Protein AF-A0A556VXH9-F1 (afdb_monomer)

Foldseek 3Di:
DPVVVVVVVVVVVVVVVVVVVVVVVVVVVVVVVVVVVVVVVVVVVVVVVVVVVVVVVVVVVVVVVVVVVVVVVVVCVVVVVVVVVVVLVVCVVVVNQAAAEPDVVVVCVVVVVVVPPPPDDCRDDDDDDPDPPRCPDPVNVVSSVVCVVCVVVVNNHYYDYDDD

Organism: Bagarius yarrelli (NCBI:txid175774)

Mean predicted aligned error: 14.9 Å

Structure (mmCIF, N/CA/C/O backbone):
data_AF-A0A556VXH9-F1
#
_entry.id   AF-A0A556VXH9-F1
#
loop_
_atom_site.group_PDB
_atom_site.id
_atom_site.type_symbol
_atom_site.label_atom_id
_atom_site.label_alt_id
_atom_site.label_comp_id
_atom_site.label_asym_id
_atom_site.label_entity_id
_atom_site.label_seq_id
_atom_site.pdbx_PDB_ins_code
_atom_site.Cartn_x
_atom_site.Cartn_y
_atom_site.Cartn_z
_atom_site.occupancy
_atom_site.B_iso_or_equiv
_atom_site.auth_seq_id
_atom_site.auth_comp_id
_atom_site.auth_asym_id
_atom_site.auth_atom_id
_atom_site.pdbx_PDB_model_num
ATOM 1 N N . MET A 1 1 ? 58.992 -7.259 -86.600 1.00 57.06 1 MET A N 1
ATOM 2 C CA . MET A 1 1 ? 58.166 -6.190 -85.983 1.00 57.06 1 MET A CA 1
ATOM 3 C C . MET A 1 1 ? 56.865 -6.705 -85.335 1.00 57.06 1 MET A C 1
ATOM 5 O O . MET A 1 1 ? 56.360 -6.060 -84.428 1.00 57.06 1 MET A O 1
ATOM 9 N N . THR A 1 2 ? 56.316 -7.855 -85.747 1.00 63.53 2 THR A N 1
ATOM 10 C CA . THR A 1 2 ? 54.976 -8.361 -85.364 1.00 63.53 2 THR A CA 1
ATOM 11 C C . THR A 1 2 ? 54.859 -8.963 -83.954 1.00 63.53 2 THR A C 1
ATOM 13 O O . THR A 1 2 ? 53.884 -8.678 -83.263 1.00 63.53 2 THR A O 1
ATOM 16 N N . ARG A 1 3 ? 55.863 -9.709 -83.464 1.00 65.31 3 ARG A N 1
ATOM 17 C CA . ARG A 1 3 ? 55.814 -10.360 -82.132 1.00 65.31 3 ARG A CA 1
ATOM 18 C C . ARG A 1 3 ? 55.676 -9.373 -80.962 1.00 65.31 3 ARG A C 1
ATOM 20 O O . ARG A 1 3 ? 54.921 -9.617 -80.029 1.00 65.31 3 ARG A O 1
ATOM 27 N N . HIS A 1 4 ? 56.341 -8.219 -81.041 1.00 69.31 4 HIS A N 1
ATOM 28 C CA . HIS A 1 4 ? 56.277 -7.185 -79.999 1.00 69.31 4 HIS A CA 1
ATOM 29 C C . HIS A 1 4 ? 54.887 -6.518 -79.915 1.00 69.31 4 HIS A C 1
ATOM 31 O O . HIS A 1 4 ? 54.431 -6.130 -78.838 1.00 69.31 4 HIS A O 1
ATOM 37 N N . ALA A 1 5 ? 54.173 -6.417 -81.043 1.00 72.81 5 ALA A N 1
ATOM 38 C CA . ALA A 1 5 ? 52.815 -5.879 -81.082 1.00 72.81 5 ALA A CA 1
ATOM 39 C C . ALA A 1 5 ? 51.783 -6.857 -80.489 1.00 72.81 5 ALA A C 1
ATOM 41 O O . ALA A 1 5 ? 50.877 -6.429 -79.773 1.00 72.81 5 ALA A O 1
ATOM 42 N N . GLU A 1 6 ? 51.928 -8.16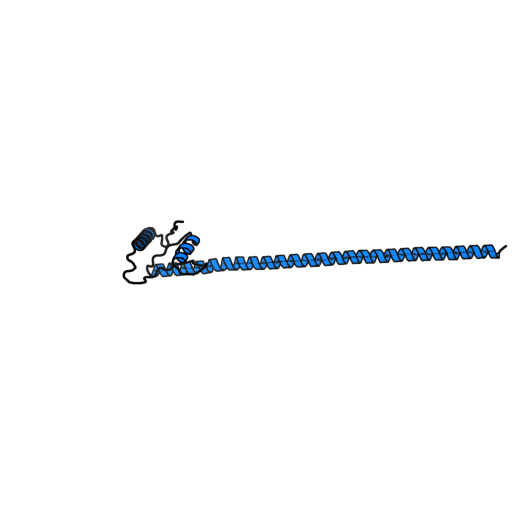1 -80.739 1.00 75.94 6 GLU A N 1
ATOM 43 C CA . GLU A 1 6 ? 51.076 -9.199 -80.139 1.00 75.94 6 GLU A CA 1
ATOM 44 C C . GLU A 1 6 ? 51.300 -9.329 -78.633 1.00 75.94 6 GLU A C 1
ATOM 46 O O . GLU A 1 6 ? 50.333 -9.340 -77.871 1.00 75.94 6 GLU A O 1
ATOM 51 N N . GLN A 1 7 ? 52.559 -9.303 -78.194 1.00 78.75 7 GLN A N 1
ATOM 52 C CA . GLN A 1 7 ? 52.917 -9.351 -76.778 1.00 78.75 7 GLN A CA 1
ATOM 53 C C . GLN A 1 7 ? 52.315 -8.166 -76.001 1.00 78.75 7 GLN A C 1
ATOM 55 O O . GLN A 1 7 ? 51.699 -8.360 -74.953 1.00 78.75 7 GLN A O 1
ATOM 60 N N . ARG A 1 8 ? 52.358 -6.949 -76.568 1.00 73.62 8 ARG A N 1
ATOM 61 C CA . ARG A 1 8 ? 51.678 -5.770 -75.997 1.00 73.62 8 ARG A CA 1
ATOM 62 C C . ARG A 1 8 ? 50.153 -5.903 -75.957 1.00 73.62 8 ARG A C 1
ATOM 64 O O . ARG A 1 8 ? 49.516 -5.398 -75.032 1.00 73.62 8 ARG A O 1
ATOM 71 N N . ARG A 1 9 ? 49.532 -6.542 -76.956 1.00 76.62 9 ARG A N 1
ATOM 72 C CA . ARG A 1 9 ? 48.074 -6.785 -76.975 1.00 76.62 9 ARG A CA 1
ATOM 73 C C . ARG A 1 9 ? 47.665 -7.808 -75.916 1.00 76.62 9 ARG A C 1
ATOM 75 O O . ARG A 1 9 ? 46.645 -7.622 -75.250 1.00 76.62 9 ARG A O 1
ATOM 82 N N . GLU A 1 10 ? 48.456 -8.859 -75.735 1.00 79.19 10 GLU A N 1
ATOM 83 C CA . GLU A 1 10 ? 48.217 -9.866 -74.707 1.00 79.19 10 GLU A CA 1
ATOM 84 C C . GLU A 1 10 ? 48.412 -9.293 -73.298 1.00 79.19 10 GLU A C 1
ATOM 86 O O . GLU A 1 10 ? 47.577 -9.519 -72.422 1.00 79.19 10 GLU A O 1
ATOM 91 N N . GLU A 1 11 ? 49.445 -8.479 -73.089 1.00 80.38 11 GLU A N 1
ATOM 92 C CA . GLU A 1 11 ? 49.688 -7.781 -71.827 1.00 80.38 11 GLU A CA 1
ATOM 93 C C . GLU A 1 11 ? 48.540 -6.827 -71.470 1.00 80.38 11 GLU A C 1
ATOM 95 O O . GLU A 1 11 ? 48.047 -6.860 -70.341 1.00 80.38 11 GLU A O 1
ATOM 100 N N . LYS A 1 12 ? 48.012 -6.068 -72.444 1.00 81.38 12 LYS A N 1
ATOM 101 C CA . LYS A 1 12 ? 46.797 -5.252 -72.258 1.00 81.38 12 LYS A CA 1
ATOM 102 C C . LYS A 1 12 ? 45.592 -6.099 -71.847 1.00 81.38 12 LYS A C 1
ATOM 104 O O . LYS A 1 12 ? 44.918 -5.758 -70.877 1.00 81.38 12 LYS A O 1
ATOM 109 N N . ARG A 1 13 ? 45.346 -7.232 -72.519 1.00 81.00 13 ARG A N 1
ATOM 110 C CA . ARG A 1 13 ? 44.255 -8.164 -72.168 1.00 81.00 13 ARG A CA 1
ATOM 111 C C . ARG A 1 13 ? 44.434 -8.774 -70.776 1.00 81.00 13 ARG A C 1
ATOM 113 O O . ARG A 1 13 ? 43.461 -8.913 -70.034 1.00 81.00 13 ARG A O 1
ATOM 120 N N . ARG A 1 14 ? 45.661 -9.144 -70.398 1.00 78.44 14 ARG A N 1
ATOM 121 C CA . ARG A 1 14 ? 45.991 -9.650 -69.056 1.00 78.44 14 ARG A CA 1
ATOM 122 C C . ARG A 1 14 ? 45.800 -8.557 -68.000 1.00 78.44 14 ARG A C 1
ATOM 124 O O . ARG A 1 14 ? 45.214 -8.837 -66.956 1.00 78.44 14 ARG A O 1
ATOM 131 N N . GLY A 1 15 ? 46.211 -7.323 -68.288 1.00 82.69 15 GLY A N 1
ATOM 132 C CA . GLY A 1 15 ? 45.992 -6.150 -67.441 1.00 82.69 15 GLY A CA 1
ATOM 133 C C . GLY A 1 15 ? 44.508 -5.842 -67.232 1.00 82.69 15 GLY A C 1
ATOM 134 O O . GLY A 1 15 ? 44.073 -5.633 -66.104 1.00 82.69 15 GLY A O 1
ATOM 135 N N . GLU A 1 16 ? 43.699 -5.910 -68.287 1.00 82.94 16 GLU A N 1
ATOM 136 C CA . GLU A 1 16 ? 42.250 -5.698 -68.215 1.00 82.94 16 GLU A CA 1
ATOM 137 C C . GLU A 1 16 ? 41.536 -6.808 -67.425 1.00 82.94 16 GLU A C 1
ATOM 139 O O . GLU A 1 16 ? 40.704 -6.525 -66.561 1.00 82.94 16 GLU A O 1
ATOM 144 N N . LYS A 1 17 ? 41.922 -8.078 -67.628 1.00 84.44 17 LYS A N 1
ATOM 145 C CA . LYS A 1 17 ? 41.441 -9.208 -66.813 1.00 84.44 17 LYS A CA 1
ATOM 146 C C . LYS A 1 17 ? 41.803 -9.042 -65.334 1.00 84.44 17 LYS A C 1
ATOM 148 O O . LYS A 1 17 ? 40.961 -9.320 -64.479 1.00 84.44 17 LYS A O 1
ATOM 153 N N . ARG A 1 18 ? 43.021 -8.574 -65.026 1.00 81.38 18 ARG A N 1
ATOM 154 C CA . ARG A 1 18 ? 43.458 -8.265 -63.652 1.00 81.38 18 ARG A CA 1
ATOM 155 C C . ARG A 1 18 ? 42.602 -7.156 -63.040 1.00 81.38 18 ARG A C 1
ATOM 157 O O . ARG A 1 18 ? 42.010 -7.392 -61.994 1.00 81.38 18 ARG A O 1
ATOM 164 N N . ARG A 1 19 ? 42.415 -6.034 -63.744 1.00 81.06 19 ARG A N 1
ATOM 165 C CA . ARG A 1 19 ? 41.550 -4.920 -63.305 1.00 81.06 19 ARG A CA 1
ATOM 166 C C . ARG A 1 19 ? 40.099 -5.351 -63.080 1.00 81.06 19 ARG A C 1
ATOM 168 O O . ARG A 1 19 ? 39.477 -4.960 -62.098 1.00 81.06 19 ARG A O 1
ATOM 175 N N . LYS A 1 20 ? 39.540 -6.196 -63.954 1.00 85.00 20 LYS A N 1
ATOM 176 C CA . LYS A 1 20 ? 38.175 -6.730 -63.795 1.00 85.00 20 LYS A CA 1
ATOM 177 C C . LYS A 1 20 ? 38.063 -7.671 -62.591 1.00 85.00 20 LYS A C 1
ATOM 179 O O . LYS A 1 20 ? 37.054 -7.645 -61.888 1.00 85.00 20 LYS A O 1
ATOM 184 N N . LYS A 1 21 ? 39.091 -8.490 -62.338 1.00 84.19 21 LYS A N 1
ATOM 185 C CA . LYS A 1 21 ? 39.172 -9.363 -61.156 1.00 84.19 21 LYS A CA 1
ATOM 186 C C . LYS A 1 21 ? 39.278 -8.545 -59.868 1.00 84.19 21 LYS A C 1
ATOM 188 O O . LYS A 1 21 ? 38.610 -8.882 -58.897 1.00 84.19 21 LYS A O 1
ATOM 193 N N . GLU A 1 22 ? 40.056 -7.469 -59.888 1.00 85.06 22 GLU A N 1
ATOM 194 C CA . GLU A 1 22 ? 40.226 -6.535 -58.775 1.00 85.06 22 GLU A CA 1
ATOM 195 C C . GLU A 1 22 ? 38.910 -5.821 -58.439 1.00 85.06 22 GLU A C 1
ATOM 197 O O . GLU A 1 22 ? 38.419 -5.971 -57.324 1.00 85.06 22 GLU A O 1
ATOM 202 N N . ARG A 1 23 ? 38.236 -5.226 -59.436 1.00 85.06 23 ARG A N 1
ATOM 203 C CA . ARG A 1 23 ? 36.891 -4.632 -59.277 1.00 85.06 23 ARG A CA 1
ATOM 204 C C . ARG A 1 23 ? 35.854 -5.623 -58.744 1.00 85.06 23 ARG A C 1
ATOM 206 O O . ARG A 1 23 ? 35.016 -5.277 -57.917 1.00 85.06 23 ARG A O 1
ATOM 213 N N . LYS A 1 24 ? 35.891 -6.879 -59.206 1.00 86.06 24 LYS A N 1
ATOM 214 C CA . LYS A 1 24 ? 35.002 -7.940 -58.700 1.00 86.06 24 LYS A CA 1
ATOM 215 C C . LYS A 1 24 ? 35.331 -8.311 -57.249 1.00 86.06 24 LYS A C 1
ATOM 217 O O . LYS A 1 24 ? 34.419 -8.610 -56.484 1.00 86.06 24 LYS A O 1
ATOM 222 N N . GLY A 1 25 ? 36.611 -8.307 -56.880 1.00 86.19 25 GLY A N 1
ATOM 223 C CA . GLY A 1 25 ? 37.066 -8.515 -55.507 1.00 86.19 25 GLY A CA 1
ATOM 224 C C . GLY A 1 25 ? 36.618 -7.391 -54.578 1.00 86.19 25 GLY A C 1
ATOM 225 O O . GLY A 1 25 ? 36.124 -7.671 -53.492 1.00 86.19 25 GLY A O 1
ATOM 226 N N . GLU A 1 26 ? 36.722 -6.144 -55.027 1.00 86.56 26 GLU A N 1
ATOM 227 C CA . GLU A 1 26 ? 36.277 -4.958 -54.294 1.00 86.56 26 GLU A CA 1
ATOM 228 C C . GLU A 1 26 ? 34.756 -4.957 -54.086 1.00 86.56 26 GLU A C 1
ATOM 230 O O . GLU A 1 26 ? 34.295 -4.810 -52.957 1.00 86.56 26 GLU A O 1
ATOM 235 N N . LYS A 1 27 ? 33.973 -5.269 -55.132 1.00 88.06 27 LYS A N 1
ATOM 236 C CA . LYS A 1 27 ? 32.511 -5.415 -55.024 1.00 88.06 27 LYS A CA 1
ATOM 237 C C . LYS A 1 27 ? 32.104 -6.488 -54.007 1.00 88.06 27 LYS A C 1
ATOM 239 O O . LYS A 1 27 ? 31.255 -6.229 -53.164 1.00 88.06 27 LYS A O 1
ATOM 244 N N . ARG A 1 28 ? 32.747 -7.664 -54.046 1.00 87.81 28 ARG A N 1
ATOM 245 C CA . ARG A 1 28 ? 32.496 -8.758 -53.087 1.00 87.81 28 ARG A CA 1
ATOM 246 C C . ARG A 1 28 ? 32.850 -8.376 -51.654 1.00 87.81 28 ARG A C 1
ATOM 248 O O . ARG A 1 28 ? 32.140 -8.762 -50.734 1.00 87.81 28 ARG A O 1
ATOM 255 N N . ARG A 1 29 ? 33.945 -7.633 -51.455 1.00 85.81 29 ARG A N 1
ATOM 256 C CA . ARG A 1 29 ? 34.281 -7.093 -50.132 1.00 85.81 29 ARG A CA 1
ATOM 257 C C . ARG A 1 29 ? 33.199 -6.119 -49.679 1.00 85.81 29 ARG A C 1
ATOM 259 O O . ARG A 1 29 ? 32.727 -6.267 -48.565 1.00 85.81 29 ARG A O 1
ATOM 266 N N . GLY A 1 30 ? 32.762 -5.197 -50.536 1.00 88.38 30 GLY A N 1
ATOM 267 C CA . GLY A 1 30 ? 31.689 -4.251 -50.213 1.00 88.38 30 GLY A CA 1
ATOM 268 C C . GLY A 1 30 ? 30.363 -4.926 -49.846 1.00 88.38 30 GLY A C 1
ATOM 269 O O . GLY A 1 30 ? 29.714 -4.501 -48.898 1.00 88.38 30 GLY A O 1
ATOM 270 N N . GLU A 1 31 ? 29.976 -5.994 -50.549 1.00 89.75 31 GLU A N 1
ATOM 271 C CA . GLU A 1 31 ? 28.795 -6.807 -50.211 1.00 89.75 31 GLU A CA 1
ATOM 272 C C . GLU A 1 31 ? 28.953 -7.481 -48.841 1.00 89.75 31 GLU A C 1
ATOM 274 O O . GLU A 1 31 ? 28.070 -7.350 -47.998 1.00 89.75 31 GLU A O 1
ATOM 279 N N . LYS A 1 32 ? 30.114 -8.097 -48.575 1.00 92.12 32 LYS A N 1
ATOM 280 C CA . LYS A 1 32 ? 30.420 -8.703 -47.272 1.00 92.12 32 LYS A CA 1
ATOM 281 C C . LYS A 1 32 ? 30.378 -7.682 -46.127 1.00 92.12 32 LYS A C 1
ATOM 283 O O . LYS A 1 32 ? 29.802 -7.964 -45.084 1.00 92.12 32 LYS A O 1
ATOM 288 N N . TRP A 1 33 ? 30.960 -6.498 -46.327 1.00 91.25 33 TRP A N 1
ATOM 289 C CA . TRP A 1 33 ? 30.936 -5.413 -45.340 1.00 91.25 33 TRP A CA 1
ATOM 290 C C . TRP A 1 33 ? 29.502 -4.957 -45.033 1.00 91.25 33 TRP A C 1
ATOM 292 O O . TRP A 1 33 ? 29.159 -4.799 -43.867 1.00 91.25 33 TRP A O 1
ATOM 302 N N . ARG A 1 34 ? 28.638 -4.815 -46.052 1.00 88.56 34 ARG A N 1
ATOM 303 C CA . ARG A 1 34 ? 27.218 -4.462 -45.848 1.00 88.56 34 ARG A CA 1
ATOM 304 C C . ARG A 1 34 ? 26.436 -5.544 -45.103 1.00 88.56 34 ARG A C 1
ATOM 306 O O . ARG A 1 34 ? 25.539 -5.217 -44.335 1.00 88.56 34 ARG A O 1
ATOM 313 N N . GLU A 1 35 ? 26.732 -6.819 -45.346 1.00 90.06 35 GLU A N 1
ATOM 314 C CA . GLU A 1 35 ? 26.118 -7.923 -44.597 1.00 90.06 35 GLU A CA 1
ATOM 315 C C . GLU A 1 35 ? 26.568 -7.938 -43.131 1.00 90.06 35 GLU A C 1
ATOM 317 O O . GLU A 1 35 ? 25.738 -8.129 -42.244 1.00 90.06 35 GLU A O 1
ATOM 322 N N . GLU A 1 36 ? 27.856 -7.703 -42.858 1.00 90.62 36 GLU A N 1
ATOM 323 C CA . GLU A 1 36 ? 28.375 -7.591 -41.488 1.00 90.62 36 GLU A CA 1
ATOM 324 C C . GLU A 1 36 ? 27.768 -6.395 -40.738 1.00 90.62 36 GLU A C 1
ATOM 326 O O . GLU A 1 36 ? 27.417 -6.534 -39.566 1.00 90.62 36 GLU A O 1
ATOM 331 N N . GLU A 1 37 ? 27.577 -5.258 -41.412 1.00 91.75 37 GLU A N 1
ATOM 332 C CA . GLU A 1 37 ? 26.932 -4.066 -40.849 1.00 91.75 37 GLU A CA 1
ATOM 333 C C . GLU A 1 37 ? 25.466 -4.331 -40.480 1.00 91.75 37 GLU A C 1
ATOM 335 O O . GLU A 1 37 ? 25.092 -4.145 -39.323 1.00 91.75 37 GLU A O 1
ATOM 340 N N . LYS A 1 38 ? 24.670 -4.885 -41.408 1.00 91.62 38 LYS A N 1
ATOM 341 C CA . LYS A 1 38 ? 23.275 -5.284 -41.137 1.00 91.62 38 LYS A CA 1
AT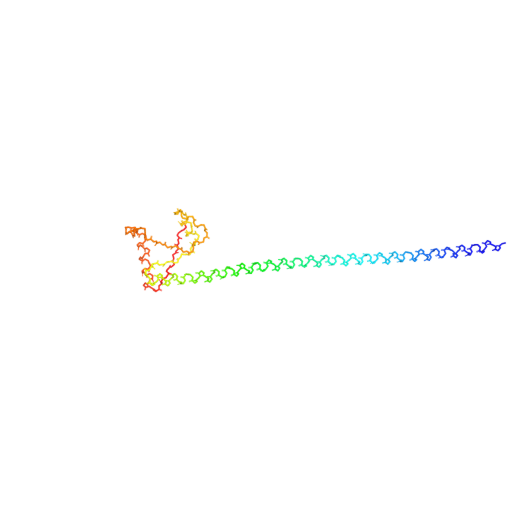OM 342 C C . LYS A 1 38 ? 23.168 -6.270 -39.981 1.00 91.62 38 LYS A C 1
ATOM 344 O O . LYS A 1 38 ? 22.338 -6.109 -39.097 1.00 91.62 38 LYS A O 1
ATOM 349 N N . ARG A 1 39 ? 24.056 -7.267 -39.941 1.00 88.19 39 ARG A N 1
ATOM 350 C CA . ARG A 1 39 ? 24.096 -8.242 -38.844 1.00 88.19 39 ARG A CA 1
ATOM 351 C C . ARG A 1 39 ? 24.439 -7.586 -37.504 1.00 88.19 39 ARG A C 1
ATOM 353 O O . ARG A 1 39 ? 24.009 -8.066 -36.458 1.00 88.19 39 ARG A O 1
ATOM 360 N N . GLY A 1 40 ? 25.241 -6.523 -37.525 1.00 92.25 40 GLY A N 1
ATOM 361 C CA . GLY A 1 40 ? 25.527 -5.696 -36.357 1.00 92.25 40 GLY A CA 1
ATOM 362 C C . GLY A 1 40 ? 24.317 -4.879 -35.904 1.00 92.25 40 GLY A C 1
ATOM 363 O O . GLY A 1 40 ? 24.078 -4.780 -34.701 1.00 92.25 40 GLY A O 1
ATOM 364 N N . GLU A 1 41 ? 23.546 -4.326 -36.840 1.00 90.06 41 GLU A N 1
ATOM 365 C CA . GLU A 1 41 ? 22.294 -3.615 -36.554 1.00 90.06 41 GLU A CA 1
ATOM 366 C C . GLU A 1 41 ? 21.231 -4.548 -35.965 1.00 90.06 41 GLU A C 1
ATOM 368 O O . GLU A 1 41 ? 20.709 -4.249 -34.892 1.00 90.06 41 GLU A O 1
ATOM 373 N N . ASP A 1 42 ? 20.997 -5.712 -36.581 1.00 93.81 42 ASP A N 1
ATOM 374 C CA . ASP A 1 42 ? 20.032 -6.714 -36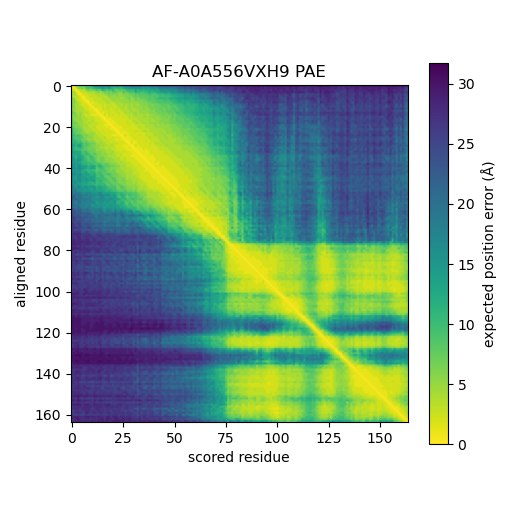.108 1.00 93.81 42 ASP A CA 1
ATOM 375 C C . ASP A 1 42 ? 20.338 -7.152 -34.667 1.00 93.81 42 ASP A C 1
ATOM 377 O O . ASP A 1 42 ? 19.452 -7.167 -33.811 1.00 93.81 42 ASP A O 1
ATOM 381 N N . LYS A 1 43 ? 21.616 -7.422 -34.360 1.00 93.06 43 LYS A N 1
ATOM 382 C CA . LYS A 1 43 ? 22.058 -7.758 -32.995 1.00 93.06 43 LYS A CA 1
ATOM 383 C C . LYS A 1 43 ? 21.809 -6.627 -32.001 1.00 93.06 43 LYS A C 1
ATOM 385 O O . LYS A 1 43 ? 21.369 -6.874 -30.882 1.00 93.06 43 LYS A O 1
ATOM 390 N N . ARG A 1 44 ? 22.078 -5.377 -32.393 1.00 91.00 44 ARG A N 1
ATOM 391 C CA . ARG A 1 44 ? 21.814 -4.207 -31.538 1.00 91.00 44 ARG A CA 1
ATOM 392 C C . ARG A 1 44 ? 20.320 -4.013 -31.300 1.00 91.00 44 ARG A C 1
ATOM 394 O O . ARG A 1 44 ? 19.938 -3.537 -30.232 1.00 91.00 44 ARG A O 1
ATOM 401 N N . GLU A 1 45 ? 19.473 -4.326 -32.277 1.00 90.62 45 GLU A N 1
ATOM 402 C CA . GLU A 1 45 ? 18.023 -4.307 -32.088 1.00 90.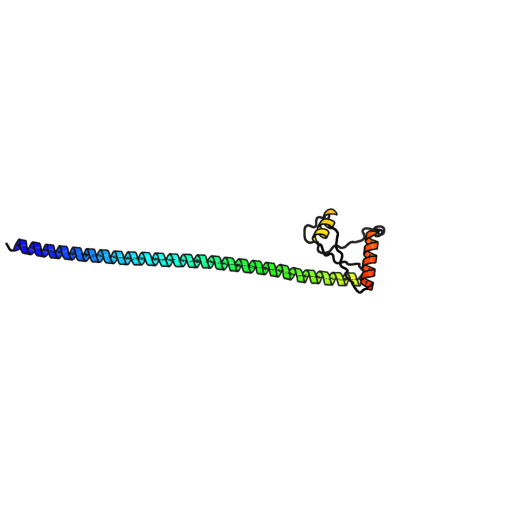62 45 GLU A CA 1
ATOM 403 C C . GLU A 1 45 ? 17.542 -5.422 -31.160 1.00 90.62 45 GLU A C 1
ATOM 405 O O . GLU A 1 45 ? 16.674 -5.173 -30.323 1.00 90.62 45 GLU A O 1
ATOM 410 N N . GLU A 1 46 ? 18.102 -6.624 -31.282 1.00 89.88 46 GLU A N 1
ATOM 411 C CA . GLU A 1 46 ? 17.786 -7.765 -30.421 1.00 89.88 46 GLU A CA 1
ATOM 412 C C . GLU A 1 46 ? 18.137 -7.468 -28.956 1.00 89.88 46 GLU A C 1
ATOM 414 O O . GLU A 1 46 ? 17.257 -7.523 -28.097 1.00 89.88 46 GLU A O 1
ATOM 419 N N . GLU A 1 47 ? 19.350 -6.975 -28.680 1.00 91.19 47 GLU A N 1
ATOM 420 C CA . GLU A 1 47 ? 19.758 -6.551 -27.330 1.00 91.19 47 GLU A CA 1
ATOM 421 C C . GLU A 1 47 ? 18.853 -5.443 -26.759 1.00 91.19 47 GLU A C 1
ATOM 423 O O . GLU A 1 47 ? 18.539 -5.421 -25.565 1.00 91.19 47 GLU A O 1
ATOM 428 N N . LYS A 1 48 ? 18.403 -4.498 -27.599 1.00 91.31 48 LYS A N 1
ATOM 429 C CA . LYS A 1 48 ? 17.451 -3.455 -27.179 1.00 91.31 48 LYS A CA 1
ATOM 430 C C . LYS A 1 48 ? 16.085 -4.042 -26.826 1.00 91.31 48 LYS A C 1
ATOM 432 O O . LYS A 1 48 ? 15.455 -3.562 -25.882 1.00 91.31 48 LYS A O 1
ATOM 437 N N . LYS A 1 49 ? 15.612 -5.043 -27.575 1.00 90.06 49 LYS A N 1
ATOM 438 C CA . LYS A 1 49 ? 14.342 -5.732 -27.300 1.00 90.06 49 LYS A CA 1
ATOM 439 C C . LYS A 1 49 ? 14.422 -6.520 -25.997 1.00 90.06 49 LYS A C 1
ATOM 441 O O . LYS A 1 49 ? 13.499 -6.404 -25.196 1.00 90.06 49 LYS A O 1
ATOM 446 N N . GLU A 1 50 ? 15.523 -7.226 -25.752 1.00 89.69 50 GLU A N 1
ATOM 447 C CA . GLU A 1 50 ? 15.750 -7.955 -24.498 1.00 89.69 50 GLU A CA 1
ATOM 448 C C . GLU A 1 50 ? 15.784 -7.017 -23.290 1.00 89.69 50 GLU A C 1
ATOM 450 O O . GLU A 1 50 ? 15.041 -7.228 -22.331 1.00 89.69 50 GLU A O 1
ATOM 455 N N . LYS A 1 51 ? 16.553 -5.919 -23.359 1.00 90.25 51 LYS A N 1
ATOM 456 C CA . LYS A 1 51 ? 16.589 -4.907 -22.287 1.00 90.25 51 LYS A CA 1
ATOM 457 C C . LYS A 1 51 ? 15.206 -4.332 -21.993 1.00 90.25 51 LYS A C 1
ATOM 459 O O . LYS A 1 51 ? 14.793 -4.265 -20.839 1.00 90.25 51 LYS A O 1
ATOM 464 N N . LYS A 1 52 ? 14.462 -3.967 -23.040 1.00 88.81 52 LYS A N 1
ATOM 465 C CA . LYS A 1 52 ? 13.102 -3.431 -22.903 1.00 88.81 52 LYS A CA 1
ATOM 466 C C . LYS A 1 52 ? 12.121 -4.470 -22.343 1.00 88.81 52 LYS A C 1
ATOM 468 O O . LYS A 1 52 ? 11.194 -4.101 -21.625 1.00 88.81 52 LYS A O 1
ATOM 473 N N . GLY A 1 53 ? 12.315 -5.749 -22.669 1.00 87.88 53 GLY A N 1
ATOM 474 C CA . GLY A 1 53 ? 11.571 -6.870 -22.093 1.00 87.88 53 GLY A CA 1
ATOM 475 C C . GLY A 1 53 ? 11.825 -7.011 -20.594 1.00 87.88 53 GLY A C 1
ATOM 476 O O . GLY A 1 53 ? 10.870 -7.023 -19.821 1.00 87.88 53 GLY A O 1
ATOM 477 N N . GLY A 1 54 ? 13.096 -7.004 -20.182 1.00 84.88 54 GLY A N 1
ATOM 478 C CA . GLY A 1 54 ? 13.495 -7.069 -18.774 1.00 84.88 54 GLY A CA 1
ATOM 479 C C . GLY A 1 54 ? 12.938 -5.911 -17.940 1.00 84.88 54 GLY A C 1
ATOM 480 O O . GLY A 1 54 ? 12.312 -6.146 -16.909 1.00 84.88 54 GLY A O 1
ATOM 481 N N . GLU A 1 55 ? 13.060 -4.669 -18.424 1.00 84.69 55 GLU A N 1
ATOM 482 C CA . GLU A 1 55 ? 12.488 -3.490 -17.749 1.00 84.69 55 GLU A CA 1
ATOM 483 C C . GLU A 1 55 ? 10.961 -3.578 -17.604 1.00 84.69 55 GLU A C 1
ATOM 485 O O . GLU A 1 55 ? 10.387 -3.129 -16.608 1.00 84.69 55 GLU A O 1
ATOM 490 N N . ARG A 1 56 ? 10.272 -4.134 -18.610 1.00 79.88 56 ARG A N 1
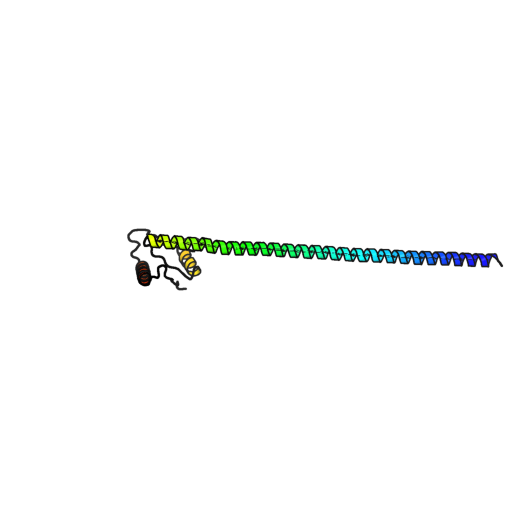ATOM 491 C CA . ARG A 1 56 ? 8.820 -4.322 -18.560 1.00 79.88 56 ARG A CA 1
ATOM 492 C C . ARG A 1 56 ? 8.437 -5.381 -17.530 1.00 79.88 56 ARG A C 1
ATOM 494 O O . ARG A 1 56 ? 7.532 -5.122 -16.740 1.00 79.88 56 ARG A O 1
ATOM 501 N N . GLU A 1 57 ? 9.126 -6.519 -17.510 1.00 78.88 57 GLU A N 1
ATOM 502 C CA . GLU A 1 57 ? 8.8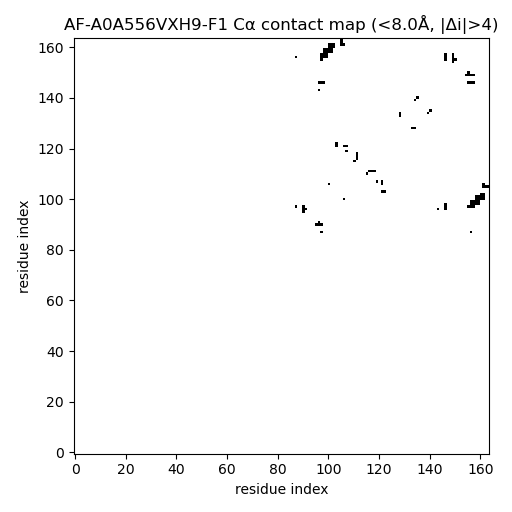94 -7.561 -16.505 1.00 78.88 57 GLU A CA 1
ATOM 503 C C . GLU A 1 57 ? 9.149 -7.052 -15.085 1.00 78.88 57 GLU A C 1
ATOM 505 O O . GLU A 1 57 ? 8.354 -7.316 -14.187 1.00 78.88 57 GLU A O 1
ATOM 510 N N . GLU A 1 58 ? 10.226 -6.298 -14.863 1.00 75.75 58 GLU A N 1
ATOM 511 C CA . GLU A 1 58 ? 10.539 -5.719 -13.555 1.00 75.75 58 GLU A CA 1
ATOM 512 C C . GLU A 1 58 ? 9.449 -4.737 -13.098 1.00 75.75 58 GLU A C 1
ATOM 514 O O . GLU A 1 58 ? 8.979 -4.800 -11.959 1.00 75.75 58 GLU A O 1
ATOM 519 N N . ARG A 1 59 ? 8.956 -3.883 -14.006 1.00 75.25 59 ARG A N 1
ATOM 520 C CA . ARG A 1 59 ? 7.821 -2.987 -13.727 1.00 75.25 59 ARG A CA 1
ATOM 521 C C . ARG A 1 59 ? 6.533 -3.747 -13.422 1.00 75.25 59 ARG A C 1
ATOM 523 O O . ARG A 1 59 ? 5.774 -3.310 -12.558 1.00 75.25 59 ARG A O 1
ATOM 530 N N . GLU A 1 60 ? 6.257 -4.842 -14.125 1.00 75.81 60 GLU A N 1
ATOM 531 C CA . GLU A 1 60 ? 5.079 -5.684 -13.883 1.00 75.81 60 GLU A CA 1
ATOM 532 C C . GLU A 1 60 ? 5.187 -6.421 -12.536 1.00 75.81 60 GLU A C 1
ATOM 534 O O . GLU A 1 60 ? 4.228 -6.400 -11.762 1.00 75.81 60 GLU A O 1
ATOM 539 N N . ARG A 1 61 ? 6.369 -6.954 -12.186 1.00 71.00 61 ARG A N 1
ATOM 540 C CA . ARG A 1 61 ? 6.649 -7.534 -10.857 1.00 71.00 61 ARG A CA 1
ATOM 541 C C . ARG A 1 61 ? 6.452 -6.505 -9.740 1.00 71.00 61 ARG A C 1
ATOM 543 O O . ARG A 1 61 ? 5.704 -6.769 -8.801 1.00 71.00 61 ARG A O 1
ATOM 550 N N . GLY A 1 62 ? 7.022 -5.305 -9.883 1.00 71.31 62 GLY A N 1
ATOM 551 C CA . GLY A 1 62 ? 6.864 -4.224 -8.903 1.00 71.31 62 GLY A CA 1
ATOM 552 C C . GLY A 1 62 ? 5.422 -3.711 -8.775 1.00 71.31 62 GLY A C 1
ATOM 553 O O . GLY A 1 62 ? 4.996 -3.311 -7.691 1.00 71.31 62 GLY A O 1
ATOM 554 N N . ARG A 1 63 ? 4.626 -3.743 -9.855 1.00 68.44 63 ARG A N 1
ATOM 555 C CA . ARG A 1 63 ? 3.180 -3.453 -9.790 1.00 68.44 63 ARG A CA 1
ATOM 556 C C . ARG A 1 63 ? 2.420 -4.528 -9.020 1.00 68.44 63 ARG A C 1
ATOM 558 O O . ARG A 1 63 ? 1.613 -4.172 -8.166 1.00 68.44 63 ARG A O 1
ATOM 565 N N . GLY A 1 64 ? 2.703 -5.804 -9.284 1.00 67.88 64 GLY A N 1
ATOM 566 C CA . GLY A 1 64 ? 2.074 -6.922 -8.579 1.00 67.88 64 GLY A CA 1
ATOM 567 C C . GLY A 1 64 ? 2.383 -6.925 -7.080 1.00 67.88 64 GLY A C 1
ATOM 568 O O . GLY A 1 64 ? 1.503 -7.201 -6.269 1.00 67.88 64 GLY A O 1
ATOM 569 N N . GLU A 1 65 ? 3.604 -6.560 -6.692 1.00 69.25 65 GLU A N 1
ATOM 570 C CA . GLU A 1 65 ? 3.989 -6.431 -5.283 1.00 69.25 65 GLU A CA 1
ATOM 571 C C . GLU A 1 65 ? 3.257 -5.277 -4.582 1.00 69.25 65 GLU A C 1
ATOM 573 O O . GLU A 1 65 ? 2.620 -5.493 -3.550 1.00 69.25 65 GLU A O 1
ATOM 578 N N . LYS A 1 66 ? 3.226 -4.085 -5.195 1.00 62.62 66 LYS A N 1
ATOM 579 C CA . LYS A 1 66 ? 2.469 -2.932 -4.671 1.00 62.62 66 LYS A CA 1
ATOM 580 C C . LYS A 1 66 ? 0.969 -3.203 -4.572 1.00 62.62 66 LYS A C 1
ATOM 582 O O . LYS A 1 66 ? 0.309 -2.714 -3.657 1.00 62.62 66 LYS A O 1
ATOM 587 N N . GLU A 1 67 ? 0.403 -3.953 -5.513 1.00 66.44 67 GLU A N 1
ATOM 588 C CA . GLU A 1 67 ? -1.005 -4.349 -5.474 1.00 66.44 67 GLU A CA 1
ATOM 589 C C . GLU A 1 67 ? -1.281 -5.342 -4.340 1.00 66.44 67 GLU A C 1
ATOM 591 O O . GLU A 1 67 ? -2.234 -5.144 -3.588 1.00 66.44 67 GLU A O 1
ATOM 596 N N . ARG A 1 68 ? -0.411 -6.341 -4.141 1.00 59.66 68 ARG A N 1
ATOM 597 C CA . ARG A 1 68 ? -0.488 -7.266 -2.998 1.00 59.66 68 ARG A CA 1
ATOM 598 C C . ARG A 1 68 ? -0.373 -6.537 -1.664 1.00 59.66 68 ARG A C 1
ATOM 600 O O . ARG A 1 68 ? -1.100 -6.870 -0.734 1.00 59.66 68 ARG A O 1
ATOM 607 N N . GLU A 1 69 ? 0.500 -5.542 -1.561 1.00 56.72 69 GLU A N 1
ATOM 608 C CA . GLU A 1 69 ? 0.653 -4.722 -0.357 1.00 56.72 69 GLU A CA 1
ATOM 609 C C . GLU A 1 69 ? -0.590 -3.857 -0.095 1.00 56.72 69 GLU A C 1
ATOM 611 O O . GLU A 1 69 ? -1.142 -3.875 1.004 1.00 56.72 69 GLU A O 1
ATOM 616 N N . ARG A 1 70 ? -1.126 -3.183 -1.122 1.00 58.66 70 ARG A N 1
ATOM 617 C CA . ARG A 1 70 ? -2.400 -2.444 -1.025 1.00 58.66 70 ARG A CA 1
ATOM 618 C C . ARG A 1 70 ? -3.572 -3.353 -0.663 1.00 58.66 70 ARG A C 1
ATOM 620 O O . ARG A 1 70 ? -4.430 -2.956 0.120 1.00 58.66 70 ARG A O 1
ATOM 627 N N . GLN A 1 71 ? -3.614 -4.562 -1.218 1.00 53.81 71 GLN A N 1
ATOM 628 C CA . GLN A 1 71 ? -4.632 -5.560 -0.907 1.00 53.81 71 GLN A CA 1
ATOM 629 C C . GLN A 1 71 ? -4.490 -6.079 0.529 1.00 53.81 71 GLN A C 1
ATOM 631 O O . GLN A 1 71 ? -5.505 -6.261 1.197 1.00 53.81 71 GLN A O 1
ATOM 636 N N . LYS A 1 72 ? -3.261 -6.263 1.032 1.00 54.31 72 LYS A N 1
ATOM 637 C CA . LYS A 1 72 ? -3.002 -6.580 2.444 1.00 54.31 72 LYS A CA 1
ATOM 638 C C . LYS A 1 72 ? -3.475 -5.460 3.368 1.00 54.31 72 LYS A C 1
ATOM 640 O O . LYS A 1 72 ? -4.202 -5.770 4.302 1.00 54.31 72 LYS A O 1
ATOM 645 N N . ARG A 1 73 ? -3.155 -4.191 3.076 1.00 51.38 73 ARG A N 1
ATOM 646 C CA . ARG A 1 73 ? -3.640 -3.038 3.862 1.00 51.38 73 ARG A CA 1
ATOM 647 C C . ARG A 1 73 ? -5.172 -2.979 3.883 1.00 51.38 73 ARG A C 1
ATOM 649 O O . ARG A 1 73 ? -5.757 -3.015 4.952 1.00 51.38 73 ARG A O 1
ATOM 656 N N . ARG A 1 74 ? -5.829 -3.072 2.718 1.00 47.38 74 ARG A N 1
ATOM 657 C CA . ARG A 1 74 ? -7.306 -3.113 2.630 1.00 47.38 74 ARG A CA 1
ATOM 658 C C . ARG A 1 74 ? -7.935 -4.295 3.372 1.00 47.38 74 ARG A C 1
ATOM 660 O O . ARG A 1 74 ? -9.014 -4.162 3.937 1.00 47.38 74 ARG A O 1
ATOM 667 N N . LYS A 1 75 ? -7.307 -5.476 3.327 1.00 42.22 75 LYS A N 1
ATOM 668 C CA . LYS A 1 75 ? -7.793 -6.659 4.052 1.00 42.22 75 LYS A CA 1
ATOM 669 C C . LYS A 1 75 ? -7.637 -6.480 5.563 1.00 42.22 75 LYS A C 1
ATOM 671 O O . LYS A 1 75 ? -8.529 -6.896 6.298 1.00 42.22 75 LYS A O 1
ATOM 676 N N . TRP A 1 76 ? -6.525 -5.892 6.005 1.00 58.22 76 TRP A N 1
ATOM 677 C CA . TRP A 1 76 ? -6.302 -5.554 7.408 1.00 58.22 76 TRP A CA 1
ATOM 678 C C . TRP A 1 76 ? -7.370 -4.575 7.892 1.00 58.22 76 TRP A C 1
ATOM 680 O O . TRP A 1 76 ? -7.972 -4.832 8.927 1.00 58.22 76 TRP A O 1
ATOM 690 N N . ASP A 1 77 ? -7.707 -3.559 7.093 1.00 72.19 77 ASP A N 1
ATOM 691 C CA . ASP A 1 77 ? -8.753 -2.590 7.435 1.00 72.19 77 ASP A CA 1
ATOM 692 C C . ASP A 1 77 ? -10.112 -3.268 7.669 1.00 72.19 77 ASP A C 1
ATOM 694 O O . ASP A 1 77 ? -10.746 -3.021 8.687 1.00 72.19 77 ASP A O 1
ATOM 698 N N . VAL A 1 78 ? -10.543 -4.188 6.795 1.00 81.06 78 VAL A N 1
ATOM 699 C CA . VAL A 1 78 ? -11.831 -4.891 6.976 1.00 81.06 78 VAL A CA 1
ATOM 700 C C . VAL A 1 78 ? -11.795 -5.845 8.168 1.00 81.06 78 VAL A C 1
ATOM 702 O O . VAL A 1 78 ? -12.748 -5.898 8.941 1.00 81.06 78 VAL A O 1
ATOM 705 N N . ALA A 1 79 ? -10.717 -6.617 8.331 1.00 83.06 79 ALA A N 1
ATOM 706 C CA . ALA A 1 79 ? -10.606 -7.536 9.457 1.00 83.06 79 ALA A CA 1
ATOM 707 C C . ALA A 1 79 ? -10.615 -6.767 10.781 1.00 83.06 79 ALA A C 1
ATOM 709 O O . ALA A 1 79 ? -11.384 -7.112 11.672 1.00 83.06 79 ALA A O 1
ATOM 710 N N . LEU A 1 80 ? -9.818 -5.707 10.897 1.00 81.44 80 LEU A N 1
ATOM 711 C CA . LEU A 1 80 ? -9.735 -4.887 12.099 1.00 81.44 80 LEU A CA 1
ATOM 712 C C . LEU A 1 80 ? -11.052 -4.141 12.368 1.00 81.44 80 LEU A C 1
ATOM 714 O O . LEU A 1 80 ? -11.512 -4.125 13.505 1.00 81.44 80 LEU A O 1
ATOM 718 N N . GLN A 1 81 ? -11.727 -3.644 11.326 1.00 81.50 81 GLN A N 1
ATOM 719 C CA . GLN A 1 81 ? -13.078 -3.082 11.445 1.00 81.50 81 GLN A CA 1
ATOM 720 C C . GLN A 1 81 ? -14.084 -4.098 11.995 1.00 81.50 81 GLN A C 1
ATOM 722 O O . GLN A 1 81 ? -14.848 -3.762 12.896 1.00 81.50 81 GLN A O 1
ATOM 727 N N . ILE A 1 82 ? -14.057 -5.349 11.517 1.00 88.38 82 ILE A N 1
ATOM 728 C CA . ILE A 1 82 ? -14.902 -6.420 12.069 1.00 88.38 82 ILE A CA 1
ATOM 729 C C . ILE A 1 82 ? -14.569 -6.655 13.547 1.00 88.38 82 ILE A C 1
ATOM 731 O O . ILE A 1 82 ? -15.486 -6.796 14.352 1.00 88.38 82 ILE A O 1
ATOM 735 N N . HIS A 1 83 ? -13.285 -6.666 13.925 1.00 87.00 83 HIS A N 1
ATOM 736 C CA . HIS A 1 83 ? -12.891 -6.822 15.329 1.00 87.00 83 HIS A CA 1
ATOM 737 C C . HIS A 1 83 ? -13.435 -5.678 16.188 1.00 87.00 83 HIS A C 1
ATOM 739 O O . HIS A 1 83 ? -14.005 -5.953 17.239 1.00 87.00 83 HIS A O 1
ATOM 745 N N . PHE A 1 84 ? -13.352 -4.424 15.733 1.00 87.62 84 PHE A N 1
ATOM 746 C CA . PHE A 1 84 ? -13.930 -3.295 16.462 1.00 87.62 84 PHE A CA 1
ATOM 747 C C . PHE A 1 84 ? -15.444 -3.408 16.604 1.00 87.62 84 PHE A C 1
ATOM 749 O O . PHE A 1 84 ? -15.953 -3.197 17.698 1.00 87.62 84 PHE A O 1
ATOM 756 N N . THR A 1 85 ? -16.162 -3.821 15.557 1.00 88.31 85 THR A N 1
ATOM 757 C CA . THR A 1 85 ? -17.611 -4.053 15.654 1.00 88.31 85 THR A CA 1
ATOM 758 C C . THR A 1 85 ? -17.948 -5.158 16.658 1.00 88.31 85 THR A C 1
ATOM 760 O O . THR A 1 85 ? -18.858 -4.994 17.469 1.00 88.31 85 THR A O 1
ATOM 763 N N . LEU A 1 86 ? -17.212 -6.275 16.643 1.00 92.12 86 LEU 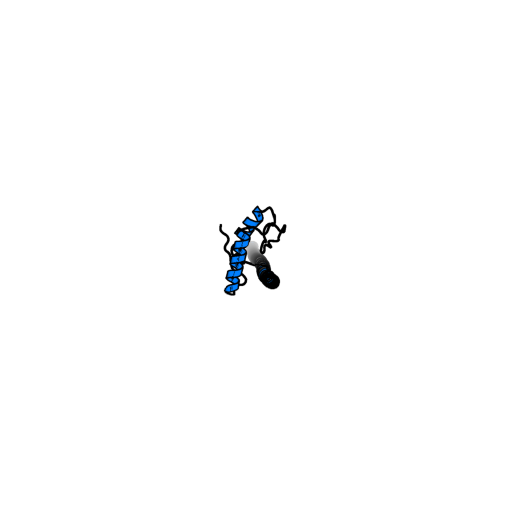A N 1
ATOM 764 C CA . LEU A 1 86 ? -17.423 -7.377 17.587 1.00 92.12 86 LEU A CA 1
ATOM 765 C C . LEU A 1 86 ? -17.108 -6.963 19.029 1.00 92.12 86 LEU A C 1
ATOM 767 O O . LEU A 1 86 ? -17.867 -7.295 19.935 1.00 92.12 86 LEU A O 1
ATOM 771 N N . ILE A 1 87 ? -16.017 -6.222 19.238 1.00 90.56 87 ILE A N 1
ATOM 772 C CA . ILE A 1 87 ? -15.628 -5.702 20.553 1.00 90.56 87 ILE A CA 1
ATOM 773 C C . ILE A 1 87 ? -16.669 -4.701 21.059 1.00 90.56 87 ILE A C 1
ATOM 775 O O . ILE A 1 87 ? -17.090 -4.805 22.203 1.00 90.56 87 ILE A O 1
ATOM 779 N N . GLN A 1 88 ? -17.126 -3.771 20.218 1.00 89.06 88 GLN A N 1
ATOM 780 C CA . GLN A 1 88 ? -18.171 -2.809 20.575 1.00 89.06 88 GLN A CA 1
ATOM 781 C C . GLN A 1 88 ? -19.462 -3.514 20.999 1.00 89.06 88 GLN A C 1
ATOM 783 O O . GLN A 1 88 ? -20.002 -3.187 22.052 1.00 89.06 88 GLN A O 1
ATOM 788 N N . ALA A 1 89 ? -19.920 -4.509 20.230 1.00 90.31 89 ALA A N 1
ATOM 789 C CA . ALA A 1 89 ? -21.101 -5.299 20.579 1.00 90.31 89 ALA A CA 1
ATOM 790 C C . ALA A 1 89 ? -20.912 -6.050 21.907 1.00 90.31 89 ALA A C 1
ATOM 792 O O . ALA A 1 89 ? -21.765 -5.983 22.786 1.00 90.31 89 ALA A O 1
ATOM 793 N N . PHE A 1 90 ? -19.759 -6.699 22.095 1.00 92.25 90 PHE A N 1
ATOM 794 C CA . PHE A 1 90 ? -19.444 -7.400 23.338 1.00 92.25 90 PHE A CA 1
ATOM 795 C C . PHE A 1 90 ? -19.405 -6.457 24.548 1.00 92.25 90 PHE A C 1
ATOM 797 O O . PHE A 1 90 ? -19.978 -6.769 25.590 1.00 92.25 90 PHE A O 1
ATOM 804 N N . CYS A 1 91 ? -18.747 -5.303 24.427 1.00 91.12 91 CYS A N 1
ATOM 805 C CA . CYS A 1 91 ? -18.671 -4.320 25.504 1.00 91.12 91 CYS A CA 1
ATOM 806 C C . CYS A 1 91 ? -20.047 -3.735 25.829 1.00 91.12 91 CYS A C 1
ATOM 808 O O . CYS A 1 91 ? -20.365 -3.563 27.002 1.00 91.12 91 CYS A O 1
ATOM 810 N N . PHE A 1 92 ? -20.878 -3.497 24.813 1.00 87.06 92 PHE A N 1
ATOM 811 C CA . PHE A 1 92 ? -22.256 -3.049 24.989 1.00 87.06 92 PHE A CA 1
ATOM 812 C C . PHE A 1 92 ? -23.096 -4.072 25.769 1.00 87.06 92 PHE A C 1
ATOM 814 O O . PHE A 1 92 ? -23.728 -3.712 26.759 1.00 87.06 92 PHE A O 1
ATOM 821 N N . ASP A 1 93 ? -23.039 -5.352 25.389 1.00 92.00 93 ASP A N 1
ATOM 822 C CA . ASP A 1 93 ? -23.810 -6.419 26.043 1.00 92.00 93 ASP A CA 1
ATOM 823 C C . ASP A 1 93 ? -23.370 -6.681 27.497 1.00 92.00 93 ASP A C 1
ATOM 825 O O . ASP A 1 93 ? -24.166 -7.143 28.314 1.00 92.00 93 ASP A O 1
ATOM 829 N N . ASN A 1 94 ? -22.105 -6.395 27.829 1.00 89.44 94 ASN A N 1
ATOM 830 C CA . ASN A 1 94 ? -21.518 -6.643 29.153 1.00 89.44 94 ASN A CA 1
ATOM 831 C C . ASN A 1 94 ? -21.375 -5.378 30.016 1.00 89.44 94 ASN A C 1
ATOM 833 O O . ASN A 1 94 ? -20.725 -5.432 31.059 1.00 89.44 94 ASN A O 1
ATOM 837 N N . ASP A 1 95 ? -21.950 -4.254 29.585 1.00 88.44 95 ASP A N 1
ATOM 838 C CA . ASP A 1 95 ? -21.848 -2.953 30.258 1.00 88.44 95 ASP A CA 1
ATOM 839 C C . ASP A 1 95 ? -20.395 -2.518 30.552 1.00 88.44 95 ASP A C 1
ATOM 841 O O . ASP A 1 95 ? -20.057 -1.956 31.593 1.00 88.44 95 ASP A O 1
ATOM 845 N N . ILE A 1 96 ? -19.499 -2.800 29.607 1.00 91.38 96 ILE A N 1
ATOM 846 C CA . ILE A 1 96 ? -18.100 -2.386 29.661 1.00 91.38 96 ILE A CA 1
ATOM 847 C C . ILE A 1 96 ? -17.984 -1.022 28.979 1.00 91.38 96 ILE A C 1
ATOM 849 O O . ILE A 1 96 ? -18.369 -0.850 27.821 1.00 91.38 96 ILE A O 1
ATOM 853 N N . ASN A 1 97 ? -17.425 -0.042 29.690 1.00 91.25 97 ASN A N 1
ATOM 854 C CA . ASN A 1 97 ? -17.129 1.269 29.116 1.00 91.25 97 ASN A CA 1
ATOM 855 C C . ASN A 1 97 ? -16.069 1.146 28.015 1.00 91.25 97 ASN A C 1
ATOM 857 O O . ASN A 1 97 ? -15.011 0.549 28.220 1.00 91.25 97 ASN A O 1
ATOM 861 N N . ILE A 1 98 ? -16.358 1.731 26.855 1.00 92.25 98 ILE A N 1
ATOM 862 C CA . ILE A 1 98 ? -15.501 1.721 25.672 1.00 92.25 98 ILE A CA 1
ATOM 863 C C . ILE A 1 98 ? -15.385 3.144 25.129 1.00 92.25 98 ILE A C 1
ATOM 865 O O . ILE A 1 98 ? -16.376 3.864 25.074 1.00 92.25 98 ILE A O 1
ATOM 869 N N . VAL A 1 99 ? -14.177 3.542 24.730 1.00 91.38 99 VAL A N 1
ATOM 870 C CA . VAL A 1 99 ? -13.891 4.850 24.126 1.00 91.38 99 VAL A CA 1
ATOM 871 C C . VAL A 1 99 ? -13.023 4.668 22.885 1.00 91.38 99 VAL A C 1
ATOM 873 O O . VAL A 1 99 ? -12.187 3.762 22.839 1.00 91.38 99 VAL A O 1
ATOM 876 N N . HIS A 1 100 ? -13.223 5.512 21.876 1.00 89.50 100 HIS A N 1
ATOM 877 C CA . HIS A 1 100 ? -12.358 5.586 20.702 1.00 89.50 100 HIS A CA 1
ATOM 878 C C . HIS A 1 100 ? -11.238 6.600 20.953 1.00 89.50 100 HIS A C 1
ATOM 880 O O . HIS A 1 100 ? -11.504 7.690 21.450 1.00 89.50 100 HIS A O 1
ATOM 886 N N . VAL A 1 101 ? -9.992 6.253 20.626 1.00 87.38 101 VAL A N 1
ATOM 887 C CA . VAL A 1 101 ? -8.837 7.147 20.786 1.00 87.38 101 VAL A CA 1
ATOM 888 C C . VAL A 1 101 ? -8.287 7.510 19.414 1.00 87.38 101 VAL A C 1
ATOM 890 O O . VAL A 1 101 ? -7.917 6.630 18.643 1.00 87.38 101 VAL A O 1
ATOM 893 N N . ASN A 1 102 ? -8.187 8.809 19.133 1.00 79.88 102 ASN A N 1
ATOM 894 C CA . ASN A 1 102 ? -7.782 9.299 17.809 1.00 79.88 102 ASN A CA 1
ATOM 895 C C . ASN A 1 102 ? -6.282 9.232 17.543 1.00 79.88 102 ASN A C 1
ATOM 897 O O . ASN A 1 102 ? -5.866 9.179 16.387 1.00 79.88 102 ASN A O 1
ATOM 901 N N . ASN A 1 103 ? -5.472 9.267 18.598 1.00 81.81 103 ASN A N 1
ATOM 902 C CA . ASN A 1 103 ? -4.022 9.285 18.489 1.00 81.81 103 ASN A CA 1
ATOM 903 C C . ASN A 1 103 ? -3.439 7.957 18.987 1.00 81.81 103 ASN A C 1
ATOM 905 O O . ASN A 1 103 ? -3.215 7.775 20.184 1.00 81.81 103 ASN A O 1
ATOM 909 N N . ILE A 1 104 ? -3.240 7.024 18.051 1.00 79.12 104 ILE A N 1
ATOM 910 C CA . ILE A 1 104 ? -2.673 5.698 18.333 1.00 79.12 104 ILE A CA 1
ATOM 911 C C . ILE A 1 104 ? -1.199 5.819 18.746 1.00 79.12 104 ILE A C 1
ATOM 913 O O . ILE A 1 104 ? -0.771 5.074 19.616 1.00 79.12 104 ILE A O 1
ATOM 917 N N . GLU A 1 105 ? -0.450 6.784 18.204 1.00 79.62 105 GLU A N 1
ATOM 918 C CA . GLU A 1 105 ? 0.968 6.990 18.541 1.00 79.62 105 GLU A CA 1
ATOM 919 C C . GLU A 1 105 ? 1.124 7.357 20.028 1.00 79.62 105 GLU A C 1
ATOM 921 O O . GLU A 1 105 ? 1.862 6.696 20.755 1.00 79.62 105 GLU A O 1
ATOM 926 N N . CYS A 1 106 ? 0.319 8.303 20.530 1.00 82.00 106 CYS A N 1
ATOM 927 C CA . CYS A 1 106 ? 0.294 8.628 21.962 1.00 82.00 106 CYS A CA 1
ATOM 928 C C . CYS A 1 106 ? -0.172 7.454 22.837 1.00 82.00 106 CYS A C 1
ATOM 930 O O . CYS A 1 106 ? 0.279 7.310 23.974 1.00 82.00 106 CYS A O 1
ATOM 932 N N . LEU A 1 107 ? -1.094 6.619 22.340 1.00 81.81 107 LEU A N 1
ATOM 933 C CA . LEU A 1 107 ? -1.533 5.426 23.067 1.00 81.81 107 LEU A CA 1
ATOM 934 C C . LEU A 1 107 ? -0.398 4.400 23.178 1.00 81.81 107 LEU A C 1
ATOM 936 O O . LEU A 1 107 ? -0.216 3.806 24.240 1.00 81.81 107 LEU A O 1
ATOM 940 N N . GLU A 1 108 ? 0.366 4.202 22.106 1.00 81.50 108 GLU A N 1
ATOM 941 C CA . GLU A 1 108 ? 1.523 3.308 22.093 1.00 81.50 108 GLU A CA 1
ATOM 942 C C . GLU A 1 108 ? 2.630 3.795 23.025 1.00 81.50 108 GLU A C 1
ATOM 944 O O . GLU A 1 108 ? 3.171 2.983 23.778 1.00 81.50 108 GLU A O 1
ATOM 949 N N . ASP A 1 109 ? 2.917 5.097 23.045 1.00 81.69 109 ASP A N 1
ATOM 950 C CA . ASP A 1 109 ? 3.892 5.687 23.966 1.00 81.69 109 ASP A CA 1
ATOM 951 C C . ASP A 1 109 ? 3.463 5.502 25.431 1.00 81.69 109 ASP A C 1
ATOM 953 O O . ASP A 1 109 ? 4.252 5.044 26.263 1.00 81.69 109 ASP A O 1
ATOM 957 N N . LEU A 1 110 ? 2.185 5.761 25.738 1.00 80.38 110 LEU A N 1
ATOM 958 C CA . LEU A 1 110 ? 1.629 5.595 27.083 1.00 80.38 110 LEU A CA 1
ATOM 959 C C . LEU A 1 110 ? 1.689 4.137 27.561 1.00 80.38 110 LEU A C 1
ATOM 9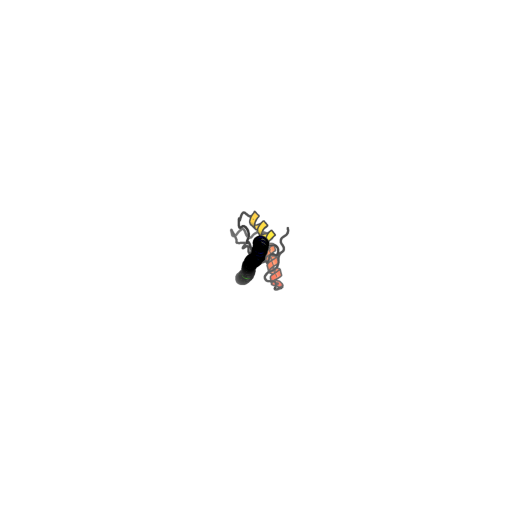61 O O . LEU A 1 110 ? 2.017 3.876 28.717 1.00 80.38 110 LEU A O 1
ATOM 965 N N . VAL A 1 111 ? 1.367 3.177 26.690 1.00 79.56 111 VAL A N 1
ATOM 966 C CA . VAL A 1 111 ? 1.415 1.745 27.027 1.00 79.56 111 VAL A CA 1
ATOM 967 C C . VAL A 1 111 ? 2.864 1.265 27.135 1.00 79.56 111 VAL A C 1
ATOM 969 O O . VAL A 1 111 ? 3.186 0.517 28.060 1.00 79.56 111 VAL A O 1
ATOM 972 N N . SER A 1 112 ? 3.761 1.736 26.269 1.00 73.94 112 SER A N 1
ATOM 973 C CA . SER A 1 112 ? 5.179 1.355 26.287 1.00 73.94 112 SER A CA 1
ATOM 974 C C . SER A 1 112 ? 5.878 1.751 27.591 1.00 73.94 112 SER A C 1
ATOM 976 O O . SER A 1 112 ? 6.682 0.974 28.112 1.00 73.94 112 SER A O 1
ATOM 978 N N . ASP A 1 113 ? 5.529 2.904 28.169 1.00 65.75 113 ASP A N 1
ATOM 979 C CA . ASP A 1 113 ? 6.092 3.370 29.447 1.00 65.75 113 ASP A CA 1
ATOM 980 C C . ASP A 1 113 ? 5.670 2.489 30.643 1.00 65.75 113 ASP A C 1
ATOM 982 O O . ASP A 1 113 ? 6.374 2.376 31.646 1.00 65.75 113 ASP A O 1
ATOM 986 N N . THR A 1 114 ? 4.565 1.741 30.520 1.00 62.72 114 THR A N 1
ATOM 987 C CA . THR A 1 114 ? 4.118 0.793 31.562 1.00 62.72 114 THR A CA 1
ATOM 988 C C . THR A 1 114 ? 4.918 -0.518 31.603 1.00 62.72 114 THR A C 1
ATOM 990 O O . THR A 1 114 ? 4.603 -1.416 32.387 1.00 62.72 114 THR A O 1
ATOM 993 N N . GLY A 1 115 ? 5.963 -0.659 30.778 1.00 58.78 115 GLY A N 1
ATOM 994 C CA . GLY A 1 115 ? 6.840 -1.835 30.751 1.00 58.78 115 GLY A CA 1
ATOM 995 C C . GLY A 1 115 ? 6.256 -3.047 30.016 1.00 58.78 115 GLY A C 1
ATOM 996 O O . GLY A 1 115 ? 6.881 -4.113 29.984 1.00 58.78 115 GLY A O 1
ATOM 997 N N . THR A 1 116 ? 5.084 -2.903 29.392 1.00 57.00 116 THR A N 1
ATOM 998 C CA . THR A 1 116 ? 4.548 -3.892 28.453 1.00 57.00 116 THR A CA 1
ATOM 999 C C . THR A 1 116 ? 5.209 -3.673 27.094 1.00 57.00 116 THR A C 1
ATOM 1001 O O . THR A 1 116 ? 4.842 -2.806 26.314 1.00 57.00 116 THR A O 1
ATOM 1004 N N . SER A 1 117 ? 6.260 -4.446 26.822 1.00 50.53 117 SER A N 1
ATOM 1005 C CA . SER A 1 117 ? 7.023 -4.392 25.569 1.00 50.53 117 SER A CA 1
ATOM 1006 C C . SER A 1 117 ? 6.250 -5.026 24.405 1.00 50.53 117 SER A C 1
ATOM 1008 O O . SER A 1 117 ? 6.652 -6.043 23.844 1.00 50.53 117 SER A O 1
ATOM 1010 N N . THR A 1 118 ? 5.122 -4.436 24.022 1.00 52.19 118 THR A N 1
ATOM 1011 C CA . THR A 1 118 ? 4.407 -4.784 22.789 1.00 52.19 118 THR A CA 1
ATOM 1012 C C . THR A 1 118 ? 4.720 -3.728 21.743 1.00 52.19 118 THR A C 1
ATOM 1014 O O . THR A 1 118 ? 4.024 -2.730 21.601 1.00 52.19 118 THR A O 1
ATOM 1017 N N . SER A 1 119 ? 5.829 -3.938 21.036 1.00 52.03 119 SER A N 1
ATOM 1018 C CA . SER A 1 119 ? 6.246 -3.082 19.929 1.00 52.03 119 SER A CA 1
ATOM 1019 C C . SER A 1 119 ? 5.289 -3.250 18.744 1.00 52.03 119 SER A C 1
ATOM 1021 O O . SER A 1 119 ? 5.337 -4.259 18.045 1.00 52.03 119 SER A O 1
ATOM 1023 N N . GLY A 1 120 ? 4.456 -2.231 18.521 1.00 56.50 120 GLY A N 1
ATOM 1024 C CA . GLY A 1 120 ? 4.111 -1.767 17.176 1.00 56.50 120 GLY A CA 1
ATOM 1025 C C . GLY A 1 120 ? 2.765 -2.147 16.564 1.00 56.50 120 GLY A C 1
ATOM 1026 O O . GLY A 1 120 ? 2.652 -1.970 15.363 1.00 56.50 120 GLY A O 1
ATOM 1027 N N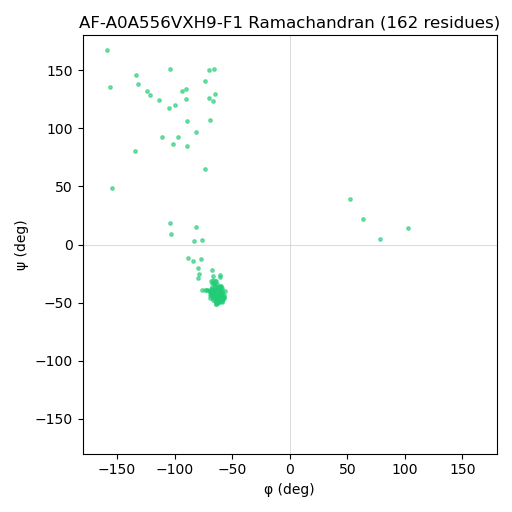 . ASP A 1 121 ? 1.777 -2.649 17.312 1.00 63.06 121 ASP A N 1
ATOM 1028 C CA . ASP A 1 121 ? 0.412 -2.865 16.784 1.00 63.06 121 ASP A CA 1
ATOM 1029 C C . ASP A 1 121 ? -0.647 -2.822 17.918 1.00 63.06 121 ASP A C 1
ATOM 1031 O O . ASP A 1 121 ? -1.481 -3.726 18.064 1.00 63.06 121 ASP A O 1
ATOM 1035 N N . THR A 1 122 ? -0.618 -1.797 18.784 1.00 72.50 122 THR A N 1
ATOM 1036 C CA . THR A 1 122 ? -1.598 -1.699 19.891 1.00 72.50 122 THR A CA 1
ATOM 1037 C C . THR A 1 122 ? -2.853 -0.948 19.445 1.00 72.50 122 THR A C 1
ATOM 1039 O O . THR A 1 122 ? -3.007 0.248 19.660 1.00 72.50 122 THR A O 1
ATOM 1042 N N . HIS A 1 123 ? -3.793 -1.665 18.826 1.00 79.12 123 HIS A N 1
ATOM 1043 C CA . HIS A 1 123 ? -5.059 -1.087 18.343 1.00 79.12 123 HIS A CA 1
ATOM 1044 C C . HIS A 1 123 ? -6.197 -1.080 19.376 1.00 79.12 123 HIS A C 1
ATOM 1046 O O . HIS A 1 123 ? -7.249 -0.492 19.134 1.00 79.12 123 HIS A O 1
ATOM 1052 N N . CYS A 1 124 ? -6.036 -1.781 20.499 1.00 85.31 124 CYS A N 1
ATOM 1053 C CA . CYS A 1 124 ? -7.045 -1.882 21.548 1.00 85.31 124 CYS A CA 1
ATOM 1054 C C . CYS A 1 124 ? -6.369 -2.227 22.875 1.00 85.31 124 CYS A C 1
ATOM 1056 O O . CYS A 1 124 ? -5.547 -3.141 22.931 1.00 85.31 124 CYS A O 1
ATOM 1058 N N . VAL A 1 125 ? -6.760 -1.543 23.950 1.00 86.56 125 VAL A N 1
ATOM 1059 C CA . VAL A 1 125 ? -6.264 -1.795 25.308 1.00 86.56 125 VAL A CA 1
ATOM 1060 C C . VAL A 1 125 ? -7.446 -2.137 26.199 1.00 86.56 125 VAL A C 1
ATOM 1062 O O . VAL A 1 125 ? -8.433 -1.405 26.237 1.00 86.56 125 VAL A O 1
ATOM 1065 N N . LEU A 1 126 ? -7.348 -3.251 26.923 1.00 87.75 126 LEU A N 1
ATOM 1066 C CA . LEU A 1 126 ? -8.346 -3.644 27.910 1.00 87.75 126 LEU A CA 1
ATOM 1067 C C . LEU A 1 126 ? -7.801 -3.397 29.315 1.00 87.75 126 LEU A C 1
ATOM 1069 O O . LEU A 1 126 ? -6.836 -4.032 29.738 1.00 87.75 126 LEU A O 1
ATOM 1073 N N . VAL A 1 127 ? -8.457 -2.510 30.059 1.00 86.44 127 VAL A N 1
ATOM 1074 C CA . VAL A 1 127 ? -8.123 -2.254 31.462 1.00 86.44 127 VAL A CA 1
ATOM 1075 C C . VAL A 1 127 ? -8.927 -3.205 32.347 1.00 86.44 127 VAL A C 1
ATOM 1077 O O . VAL A 1 127 ? -10.134 -3.050 32.522 1.00 86.44 127 VAL A O 1
ATOM 1080 N N . THR A 1 128 ? -8.259 -4.211 32.914 1.00 82.88 128 THR A N 1
ATOM 1081 C CA . THR A 1 128 ? -8.875 -5.194 33.822 1.00 82.88 128 THR A CA 1
ATOM 1082 C C . THR A 1 128 ? -8.517 -4.929 35.281 1.00 82.88 128 THR A C 1
ATOM 1084 O O . THR A 1 128 ? -7.426 -4.451 35.581 1.00 82.88 128 THR A O 1
ATOM 1087 N N . ARG A 1 129 ? -9.402 -5.296 36.218 1.00 74.81 129 ARG A N 1
ATOM 1088 C CA . ARG A 1 129 ? -9.160 -5.151 37.667 1.00 74.81 129 ARG A CA 1
ATOM 1089 C C . ARG A 1 129 ? -8.028 -6.086 38.118 1.00 74.81 129 ARG A C 1
ATOM 1091 O O . ARG A 1 129 ? -8.212 -7.293 37.993 1.00 74.81 129 ARG A O 1
ATOM 1098 N N . PRO A 1 130 ? -6.940 -5.596 38.742 1.00 67.19 130 PRO A N 1
ATOM 1099 C CA . PRO A 1 130 ? -5.997 -6.485 39.419 1.00 67.19 130 PRO A CA 1
ATOM 1100 C C . PRO A 1 130 ? -6.499 -6.927 40.810 1.00 67.19 130 PRO A C 1
ATOM 1102 O O . PRO A 1 130 ? -6.173 -8.020 41.258 1.00 67.19 130 PRO A O 1
ATOM 1105 N N . SER A 1 131 ? -7.311 -6.113 41.505 1.00 66.19 131 SER A N 1
ATOM 1106 C CA . SER A 1 131 ? -7.987 -6.473 42.769 1.00 66.19 131 SER A CA 1
ATOM 1107 C C . SER A 1 131 ? -9.216 -5.587 43.044 1.00 66.19 131 SER A C 1
ATOM 1109 O O . SER A 1 131 ? -9.405 -4.558 42.393 1.00 66.19 131 SER A O 1
ATOM 1111 N N . GLU A 1 132 ? -10.064 -5.963 44.010 1.00 60.12 132 GLU A N 1
ATOM 1112 C CA . GLU A 1 132 ? -11.316 -5.253 44.337 1.00 60.12 132 GLU A CA 1
ATOM 1113 C C . GLU A 1 132 ? -11.134 -3.794 44.792 1.00 60.12 132 GLU A C 1
ATOM 1115 O O . GLU A 1 132 ? -11.995 -2.952 44.542 1.00 60.12 132 GLU A O 1
ATOM 1120 N N . ALA A 1 133 ? -9.987 -3.473 45.395 1.00 62.56 133 ALA A N 1
ATOM 1121 C CA . ALA A 1 133 ? -9.645 -2.127 45.852 1.00 62.56 133 ALA A CA 1
ATOM 1122 C C . ALA A 1 133 ? -9.057 -1.223 44.749 1.00 62.56 133 ALA A C 1
ATOM 1124 O O . ALA A 1 133 ? -8.987 -0.010 44.938 1.00 62.56 133 ALA A O 1
ATOM 1125 N N . ALA A 1 134 ? -8.653 -1.789 43.606 1.00 61.66 134 ALA A N 1
ATOM 1126 C CA . ALA A 1 134 ? -7.923 -1.077 42.553 1.00 61.66 134 ALA A CA 1
ATOM 1127 C C . ALA A 1 134 ? -8.802 -0.164 41.674 1.00 61.66 134 ALA A C 1
ATOM 1129 O O . ALA A 1 134 ? -8.274 0.664 40.944 1.00 61.66 134 ALA A O 1
ATOM 1130 N N . TRP A 1 135 ? -10.133 -0.273 41.754 1.00 67.38 135 TRP A N 1
ATOM 1131 C CA . TRP A 1 135 ? -11.070 0.556 40.968 1.00 67.38 135 TRP A CA 1
ATOM 1132 C C . TRP A 1 135 ? -11.354 1.925 41.581 1.00 67.38 135 TRP A C 1
ATOM 1134 O O . TRP A 1 135 ? -12.154 2.685 41.050 1.00 67.38 135 TRP A O 1
ATOM 1144 N N . LYS A 1 136 ? -10.707 2.257 42.702 1.00 68.38 136 LYS A N 1
ATOM 1145 C CA . LYS A 1 136 ? -10.891 3.538 43.400 1.00 68.38 136 LYS A CA 1
ATOM 1146 C C . LYS A 1 136 ? -10.087 4.688 42.791 1.00 68.38 136 LYS A C 1
ATOM 1148 O O . LYS A 1 136 ? -9.913 5.717 43.440 1.00 68.38 136 LYS A O 1
ATOM 1153 N N . ASP A 1 137 ? -9.581 4.514 41.577 1.00 80.62 137 ASP A N 1
ATOM 1154 C CA . ASP A 1 137 ? -8.888 5.573 40.866 1.00 80.62 137 ASP A CA 1
ATOM 1155 C C . ASP A 1 137 ? -9.882 6.666 40.432 1.00 80.62 137 ASP A C 1
ATOM 1157 O O . ASP A 1 137 ? -10.906 6.397 39.797 1.00 80.62 137 ASP A O 1
ATOM 1161 N N . ALA A 1 138 ? -9.586 7.913 40.802 1.00 86.06 138 ALA A N 1
ATOM 1162 C CA . ALA A 1 138 ? -10.449 9.053 40.512 1.00 86.06 138 ALA A CA 1
ATOM 1163 C C . ALA A 1 138 ? -10.544 9.358 39.005 1.00 86.06 138 ALA A C 1
ATOM 1165 O O . ALA A 1 138 ? -11.584 9.832 38.543 1.00 86.06 138 ALA A O 1
ATOM 1166 N N . ALA A 1 139 ? -9.493 9.077 38.230 1.00 86.19 139 ALA A N 1
ATOM 1167 C CA . ALA A 1 139 ? -9.499 9.250 36.783 1.00 86.19 139 ALA A CA 1
ATOM 1168 C C . ALA A 1 139 ? -10.369 8.184 36.104 1.00 86.19 139 ALA A C 1
ATOM 1170 O O . ALA A 1 139 ? -11.138 8.521 35.204 1.00 86.19 139 ALA A O 1
ATOM 1171 N N . LEU A 1 140 ? -10.332 6.934 36.581 1.00 85.62 140 LEU A N 1
ATOM 1172 C CA . LEU A 1 140 ? -11.205 5.875 36.064 1.00 85.62 140 LEU A CA 1
ATOM 1173 C C . LEU A 1 140 ? -12.687 6.171 36.348 1.00 85.62 140 LEU A C 1
ATOM 1175 O O . LEU A 1 140 ? -13.529 5.991 35.471 1.00 85.62 140 LEU A O 1
ATOM 1179 N N . ALA A 1 141 ? -13.002 6.701 37.535 1.00 87.44 141 ALA A N 1
ATOM 1180 C CA . ALA A 1 141 ? -14.353 7.159 37.864 1.00 87.44 141 ALA A CA 1
ATOM 1181 C C . ALA A 1 141 ? -14.806 8.324 36.965 1.00 87.44 141 ALA A C 1
ATOM 1183 O O . ALA A 1 141 ? -15.942 8.341 36.496 1.00 87.44 141 ALA A O 1
ATOM 1184 N N . LYS A 1 142 ? -13.912 9.278 36.674 1.00 91.12 142 LYS A N 1
ATOM 1185 C CA . LYS A 1 142 ? -14.194 10.381 35.744 1.00 91.12 142 LYS A CA 1
ATOM 1186 C C . LYS A 1 142 ? -14.474 9.878 34.328 1.00 91.12 142 LYS A C 1
ATOM 1188 O O . LYS A 1 142 ? -15.408 10.359 33.693 1.00 91.12 142 LYS A O 1
ATOM 1193 N N . LEU A 1 143 ? -13.693 8.909 33.850 1.00 90.38 143 LEU A N 1
ATOM 1194 C CA . LEU A 1 143 ? -13.896 8.301 32.537 1.00 90.38 143 LEU A CA 1
ATOM 1195 C C . LEU A 1 143 ? -15.229 7.545 32.465 1.00 90.38 143 LEU A C 1
ATOM 1197 O O . LEU A 1 143 ? -15.928 7.640 31.460 1.00 90.38 143 LEU A O 1
ATOM 1201 N N . ALA A 1 144 ? -15.605 6.840 33.535 1.00 89.62 144 ALA A N 1
ATOM 1202 C CA . ALA A 1 144 ? -16.897 6.166 33.619 1.00 89.62 144 ALA A CA 1
ATOM 1203 C C . ALA A 1 144 ? -18.070 7.158 33.545 1.00 89.62 144 ALA A C 1
ATOM 1205 O O . ALA A 1 144 ? -18.968 6.961 32.732 1.00 89.62 144 ALA A O 1
ATOM 1206 N N . MET A 1 145 ? -18.021 8.259 34.309 1.00 91.50 145 MET A N 1
ATOM 1207 C CA . MET A 1 145 ? -19.046 9.313 34.245 1.00 91.50 145 MET A CA 1
ATOM 1208 C C . MET A 1 145 ? -19.154 9.925 32.843 1.00 91.50 145 MET A C 1
ATOM 1210 O O . MET A 1 145 ? -20.256 10.095 32.335 1.00 91.50 145 MET A O 1
ATOM 1214 N N . PHE A 1 146 ? -18.021 10.195 32.188 1.00 93.25 146 PHE A N 1
ATOM 1215 C CA . PHE A 1 146 ? -18.005 10.684 30.807 1.00 93.25 146 PHE A CA 1
ATOM 1216 C C . PHE A 1 146 ? -18.699 9.709 29.841 1.00 93.25 146 PHE A C 1
ATOM 1218 O O . PHE A 1 146 ? -19.518 10.121 29.024 1.00 93.25 146 PHE A O 1
ATOM 1225 N N . CYS A 1 147 ? -18.432 8.405 29.967 1.00 91.31 147 CYS A N 1
ATOM 1226 C CA . CYS A 1 147 ? -19.095 7.393 29.143 1.00 91.31 147 CYS A CA 1
ATOM 1227 C C . CYS A 1 147 ? -20.612 7.351 29.397 1.00 91.31 147 CYS A C 1
ATOM 1229 O O . CYS A 1 147 ? -21.385 7.223 28.450 1.00 91.31 147 CYS A O 1
ATOM 1231 N N . GLU A 1 148 ? -21.056 7.477 30.649 1.00 90.75 148 GLU A N 1
ATOM 1232 C CA . GLU A 1 148 ? -22.483 7.530 30.998 1.00 90.75 148 GLU A CA 1
ATOM 1233 C C . GLU A 1 148 ? -23.186 8.770 30.425 1.00 90.75 148 GLU A C 1
ATOM 1235 O O . GLU A 1 148 ? -24.285 8.654 29.877 1.00 90.75 148 GLU A O 1
ATOM 1240 N N . GLU A 1 149 ? -22.545 9.940 30.487 1.00 92.88 149 GLU A N 1
ATOM 1241 C CA . GLU A 1 149 ? -23.058 11.177 29.885 1.00 92.88 149 GLU A CA 1
ATOM 1242 C C . GLU A 1 149 ? -23.228 11.032 28.364 1.00 92.88 149 GLU A C 1
ATOM 1244 O O . GLU A 1 149 ? -24.289 11.360 27.823 1.00 92.88 149 GLU A O 1
ATOM 1249 N N . CYS A 1 150 ? -22.232 10.457 27.680 1.00 90.06 150 CYS A N 1
ATOM 1250 C CA . CYS A 1 150 ? -22.286 10.176 26.243 1.00 90.06 150 CYS A CA 1
ATOM 1251 C C . CYS A 1 150 ? -23.400 9.178 25.878 1.00 90.06 150 CYS A C 1
ATOM 1253 O O . CYS A 1 150 ? -24.159 9.402 24.929 1.00 90.06 150 CYS A O 1
ATOM 1255 N N . ARG A 1 151 ? -23.602 8.124 26.679 1.00 87.19 151 ARG A N 1
ATOM 1256 C CA . ARG A 1 151 ? -24.730 7.190 26.494 1.00 87.19 151 ARG A CA 1
ATOM 1257 C C . ARG A 1 151 ? -26.083 7.899 26.594 1.00 87.19 151 ARG A C 1
ATOM 1259 O O . ARG A 1 151 ? -26.999 7.572 25.838 1.00 87.19 151 ARG A O 1
ATOM 1266 N N . GLY A 1 152 ? -26.200 8.908 27.461 1.00 86.19 152 GLY A N 1
ATOM 1267 C CA . GLY A 1 152 ? -27.397 9.745 27.595 1.00 86.19 152 GLY A CA 1
ATOM 1268 C C . GLY A 1 152 ? -27.774 10.513 26.320 1.00 86.19 152 GLY A C 1
ATOM 1269 O O . GLY A 1 152 ? -28.954 10.783 26.095 1.00 86.19 152 GLY A O 1
ATOM 1270 N N . VAL A 1 153 ? -26.800 10.803 25.451 1.00 88.69 153 VAL A N 1
ATOM 1271 C CA . VAL A 1 153 ? -27.001 11.452 24.140 1.00 88.69 153 VAL A CA 1
ATOM 1272 C C . VAL A 1 153 ? -26.913 10.475 22.959 1.00 88.69 153 VAL A C 1
ATOM 1274 O O . VAL A 1 153 ? -26.789 10.900 21.814 1.00 88.69 153 VAL A O 1
ATOM 1277 N N . CYS A 1 154 ? -27.046 9.167 23.216 1.00 82.88 154 CYS A N 1
ATOM 1278 C CA . CYS A 1 154 ? -26.945 8.088 22.222 1.00 82.88 154 CYS A CA 1
ATOM 1279 C C . CYS A 1 154 ? -25.560 7.951 21.557 1.00 82.88 154 CYS A C 1
ATOM 1281 O O . CYS A 1 154 ? -25.449 7.361 20.479 1.00 82.88 154 CYS A O 1
ATOM 1283 N N . GLU A 1 155 ? -24.502 8.447 22.199 1.00 85.12 155 GLU A N 1
ATOM 1284 C CA . GLU A 1 155 ? -23.113 8.262 21.781 1.00 85.12 155 GLU A CA 1
ATOM 1285 C C . GLU A 1 155 ? -22.492 7.091 22.559 1.00 85.12 155 GLU A C 1
ATOM 1287 O O . GLU A 1 155 ? -22.001 7.230 23.676 1.00 85.12 155 GLU A O 1
ATOM 1292 N N . TRP A 1 156 ? -22.563 5.893 21.975 1.00 81.94 156 TRP A N 1
ATOM 1293 C CA . TRP A 1 156 ? -22.175 4.644 22.649 1.00 81.94 156 TRP A CA 1
ATOM 1294 C C . TRP A 1 156 ? -20.670 4.375 22.679 1.00 81.94 156 TRP A C 1
ATOM 1296 O O . TRP A 1 156 ? -20.206 3.580 23.493 1.00 81.94 156 TRP A O 1
ATOM 1306 N N . VAL A 1 157 ? -19.918 5.012 21.783 1.00 87.50 157 VAL A N 1
ATOM 1307 C CA . VAL A 1 157 ? -18.461 4.898 21.691 1.00 87.50 157 VAL A CA 1
ATOM 1308 C C . VAL A 1 157 ? -17.908 6.311 21.539 1.00 87.50 157 VAL A C 1
ATOM 1310 O O . VAL A 1 157 ? -17.672 6.746 20.412 1.00 87.50 157 VAL A O 1
ATOM 1313 N N . PRO A 1 158 ? -17.778 7.060 22.646 1.00 90.44 158 PRO A N 1
ATOM 1314 C CA . PRO A 1 158 ? -17.317 8.432 22.584 1.00 90.44 158 PRO A CA 1
ATOM 1315 C C . PRO A 1 158 ? -15.841 8.504 22.219 1.00 90.44 158 PRO A C 1
ATOM 1317 O O . PRO A 1 158 ? -15.045 7.612 22.533 1.00 90.44 158 PRO A O 1
ATOM 1320 N N . GLU A 1 159 ? -15.486 9.591 21.554 1.00 87.12 159 GLU A N 1
ATOM 1321 C CA . GLU A 1 159 ? -14.134 9.839 21.079 1.00 87.12 159 GLU A CA 1
ATOM 1322 C C . GLU A 1 159 ? -13.333 10.672 22.091 1.00 87.12 159 GLU A C 1
ATOM 1324 O O . GLU A 1 159 ? -13.796 11.695 22.594 1.00 87.12 159 GLU A O 1
ATOM 1329 N N . VAL A 1 160 ? -12.112 10.233 22.401 1.00 88.19 160 VAL A N 1
ATOM 1330 C CA . VAL A 1 160 ? -11.206 10.873 23.359 1.00 88.19 160 VAL A CA 1
ATOM 1331 C C . VAL A 1 160 ? -9.886 11.193 22.670 1.00 88.19 160 VAL A C 1
ATOM 1333 O O . VAL A 1 160 ? -9.271 10.357 22.008 1.00 88.19 160 VAL A O 1
ATOM 1336 N N . THR A 1 161 ? -9.422 12.426 22.852 1.00 84.94 161 THR A N 1
ATOM 1337 C CA . THR A 1 161 ? -8.097 12.857 22.396 1.00 84.94 161 THR A CA 1
ATOM 1338 C C . THR A 1 161 ? -7.143 12.835 23.582 1.00 84.94 161 THR A C 1
ATOM 1340 O O . THR A 1 161 ? -7.391 13.504 24.587 1.00 84.94 161 THR A O 1
ATOM 1343 N N . LEU A 1 162 ? -6.076 12.043 23.478 1.00 80.31 162 LEU A N 1
ATOM 1344 C CA . LEU A 1 162 ? -5.006 12.037 24.472 1.00 80.31 162 LEU A CA 1
ATOM 1345 C C . LEU A 1 162 ? -4.166 13.318 24.327 1.00 80.31 162 LEU A C 1
ATOM 1347 O O . LEU A 1 162 ? -3.954 13.765 23.197 1.00 80.31 162 LEU A O 1
ATOM 1351 N N . PRO A 1 163 ? -3.725 13.931 25.440 1.00 79.56 163 PRO A N 1
ATOM 1352 C CA . PRO A 1 163 ? -2.763 15.025 25.383 1.00 79.56 163 PRO A CA 1
ATOM 1353 C C . PRO A 1 163 ? -1.409 14.527 24.850 1.00 79.56 163 PRO A C 1
ATOM 1355 O O . PRO A 1 163 ? -1.074 13.358 25.047 1.00 79.56 163 PRO A O 1
ATOM 1358 N N . GLU A 1 164 ? -0.665 15.420 24.191 1.00 68.56 164 GLU A N 1
ATOM 1359 C CA . GLU A 1 164 ? 0.752 15.213 23.836 1.00 68.56 164 GLU A CA 1
ATOM 1360 C C . GLU A 1 164 ? 1.665 15.229 25.070 1.00 68.56 164 GLU A C 1
ATOM 1362 O O . GLU A 1 164 ? 1.381 16.009 26.016 1.00 68.56 164 GLU A O 1
#

Solvent-accessible surface area (backbone atoms only — not comparable to full-atom values): 9597 Å² total; per-residue (Å²): 126,64,68,65,55,52,51,52,51,51,50,51,52,51,50,50,52,48,51,53,50,48,54,52,50,52,52,51,49,53,52,51,51,53,52,53,49,50,56,50,50,53,51,55,51,50,56,50,51,52,52,53,48,51,57,48,52,53,52,51,50,55,48,53,50,53,49,52,50,52,50,49,52,56,50,48,53,53,53,51,50,51,49,50,54,53,48,51,53,53,28,60,78,67,75,46,90,56,69,42,68,79,51,54,68,59,51,47,53,60,45,46,74,72,70,52,88,71,87,84,78,74,88,77,86,84,92,72,82,90,47,91,74,65,71,74,42,68,67,60,50,52,52,51,52,51,49,53,56,33,44,75,74,74,38,78,62,44,78,44,78,77,80,133

Radius of gyration: 44.66 Å; Cα contacts (8 Å, |Δi|>4): 57; chains: 1; bounding box: 86×26×132 Å

Nearest PDB structures (foldseek):
  3ffm-assembly1_A-2  TM=9.120E-01  e=1.036E-07  Homo sapiens
  3cg6-assembly1_A  TM=9.554E-01  e=5.863E-06  Mus musculus
  3cg6-assembly1_B-2  TM=9.717E-01  e=8.207E-06  Mus musculus

pLDDT: mean 80.02, std 11.8, range [42.22, 93.81]

Sequence (164 aa):
MTRHAEQRREEKRRGEKRRKKERKGEKRRGEKWREEEKRGEDKREEEKKEKKGGEREERERGRGEKERERQKRRKWDVALQIHFTLIQAFCFDNDINIVHVNNIECLEDLVSDTGTSTSGDTHCVLVTRPSEAAWKDAALAKLAMFCEECRGVCEWVPEVTLPE

InterPro domains:
  IPR024824 Growth arrest and DNA damage-inducible protein GADD45 [PTHR10411] (73-164)
  IPR029064 Ribosomal protein eL30-like superfamily [G3DSA:3.30.1330.30] (70-164)

Secondary structure (DSSP, 8-state):
-HHHHHHHHHHHHHHHHHHHHHHHHHHHHHHHHHHHHHHHHHHHHHHHHHHHHHHHHHHHHHHHHHHHHHHHHHHHHHHHHHHHHHHHHHHHHTT----EES-HHHHHHHHHHTT----S---------SSTTTT--HHHHHHHHHHHHHHHTT-SS-EEPPP-